Protein AF-A0A8I1QMY3-F1 (afdb_monomer)

Mean predicted aligned error: 3.5 Å

Solvent-accessible surface area (backbone atoms only — not comparable to full-atom values): 3222 Å² total; per-residue (Å²): 133,54,65,62,56,52,14,57,71,66,72,50,51,49,69,57,47,50,31,42,77,68,67,75,40,85,73,54,72,83,50,47,56,49,50,53,50,63,69,68,44,50,73,73,55,52,52,52,57,58,75,74,110

Secondary structure (DSSP, 8-state):
--HHHHHHHHTS-HHHHHHHHTTSSPPPHHHHHHHHHHHHS-HHHHHHHHHT-

Radius of gyration: 10.78 Å; Cα contacts (8 Å, |Δi|>4): 33; chains: 1; bounding box: 22×26×25 Å

Structure (mmCIF, N/CA/C/O backbone):
data_AF-A0A8I1QMY3-F1
#
_entry.id   AF-A0A8I1QMY3-F1
#
loop_
_atom_site.group_PDB
_atom_site.id
_atom_site.type_symbol
_atom_site.label_atom_id
_atom_site.label_alt_id
_atom_site.label_comp_id
_atom_site.label_asym_id
_atom_site.label_entity_id
_atom_site.label_seq_id
_atom_site.pdbx_PDB_ins_code
_atom_site.Cartn_x
_atom_site.Cartn_y
_atom_site.Cartn_z
_atom_site.occupancy
_atom_site.B_iso_or_equiv
_atom_site.auth_seq_id
_atom_site.auth_comp_id
_atom_site.auth_asym_id
_atom_site.auth_atom_id
_atom_site.pdbx_PDB_model_num
ATOM 1 N N . MET A 1 1 ? -8.035 0.664 8.617 1.00 75.62 1 MET A N 1
ATOM 2 C CA . MET A 1 1 ? -6.941 -0.214 8.166 1.00 75.62 1 MET A CA 1
ATOM 3 C C . MET A 1 1 ? -5.730 0.681 8.013 1.00 75.62 1 MET A C 1
ATOM 5 O O . MET A 1 1 ? -5.912 1.787 7.511 1.00 75.62 1 MET A O 1
ATOM 9 N N . SER A 1 2 ? -4.570 0.300 8.541 1.00 90.75 2 SER A N 1
ATOM 10 C CA . SER A 1 2 ? -3.338 1.083 8.378 1.00 90.75 2 SER A CA 1
ATOM 11 C C . SER A 1 2 ? -2.700 0.828 7.006 1.00 90.75 2 SER A C 1
ATOM 13 O O . SER A 1 2 ? -3.042 -0.140 6.324 1.00 90.75 2 SER A O 1
ATOM 15 N N . GLN A 1 3 ? -1.756 1.685 6.609 1.00 89.75 3 GLN A N 1
ATOM 16 C CA . GLN A 1 3 ? -0.995 1.514 5.366 1.00 89.75 3 GLN A CA 1
ATOM 17 C C . GLN A 1 3 ? -0.156 0.222 5.388 1.00 89.75 3 GLN A C 1
ATOM 19 O O . GLN A 1 3 ? -0.052 -0.464 4.380 1.00 89.75 3 GLN A O 1
ATOM 24 N N . GLU A 1 4 ? 0.371 -0.165 6.553 1.00 92.06 4 GLU A N 1
ATOM 25 C CA . GLU A 1 4 ? 1.051 -1.452 6.774 1.00 92.06 4 GLU A CA 1
ATOM 26 C C . GLU A 1 4 ? 0.139 -2.646 6.508 1.00 92.06 4 GLU A C 1
ATOM 28 O O . GLU A 1 4 ? 0.515 -3.557 5.776 1.00 92.06 4 GLU A O 1
ATOM 33 N N . GLN A 1 5 ? -1.084 -2.609 7.033 1.00 91.88 5 GLN A N 1
ATOM 34 C CA . GLN A 1 5 ? -2.068 -3.670 6.826 1.00 91.88 5 GLN A CA 1
ATOM 35 C C . GLN A 1 5 ? -2.483 -3.773 5.356 1.00 91.88 5 GLN A C 1
ATOM 37 O O . GLN A 1 5 ? -2.564 -4.865 4.810 1.00 91.88 5 GLN A O 1
ATOM 42 N N . MET A 1 6 ? -2.699 -2.644 4.679 1.00 91.75 6 MET A N 1
ATOM 43 C CA . MET A 1 6 ? -3.004 -2.658 3.246 1.00 91.75 6 MET A CA 1
ATOM 44 C C . MET A 1 6 ? -1.822 -3.192 2.424 1.00 91.75 6 MET A C 1
ATOM 46 O O . MET A 1 6 ? -2.012 -3.993 1.513 1.00 91.75 6 MET A O 1
ATOM 50 N N . ALA A 1 7 ? -0.594 -2.800 2.760 1.00 92.81 7 ALA A N 1
ATOM 51 C CA . ALA A 1 7 ? 0.599 -3.299 2.088 1.00 92.81 7 ALA A CA 1
ATOM 52 C C . ALA A 1 7 ? 0.760 -4.818 2.275 1.00 92.81 7 ALA A C 1
ATOM 54 O O . ALA A 1 7 ? 1.034 -5.525 1.304 1.00 92.81 7 ALA A O 1
ATOM 55 N N . GLN A 1 8 ? 0.499 -5.327 3.483 1.00 92.69 8 GLN A N 1
ATOM 56 C C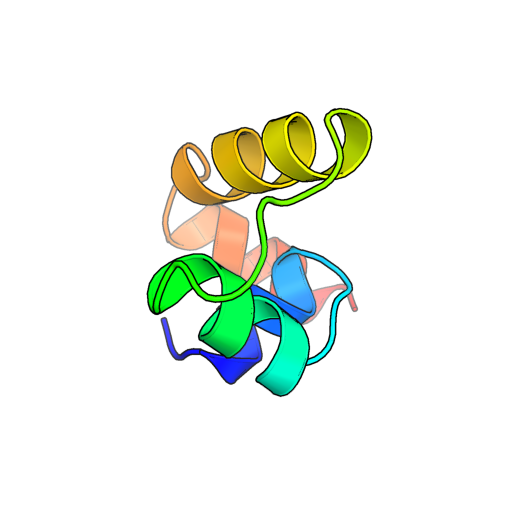A . GLN A 1 8 ? 0.501 -6.759 3.785 1.00 92.69 8 GLN A CA 1
ATOM 57 C C . GLN A 1 8 ? -0.579 -7.510 2.994 1.00 92.69 8 GLN A C 1
ATOM 59 O O . GLN A 1 8 ? -0.276 -8.528 2.377 1.00 92.69 8 GLN A O 1
ATOM 64 N N . LEU A 1 9 ? -1.802 -6.973 2.928 1.00 91.31 9 LEU A N 1
ATOM 65 C CA . LEU A 1 9 ? -2.909 -7.551 2.156 1.00 91.31 9 LEU A CA 1
ATOM 66 C C . LEU A 1 9 ? -2.588 -7.639 0.654 1.00 91.31 9 LEU A C 1
ATOM 68 O O . LEU A 1 9 ? -2.931 -8.611 -0.014 1.00 91.31 9 LEU A O 1
ATOM 72 N N . LEU A 1 10 ? -1.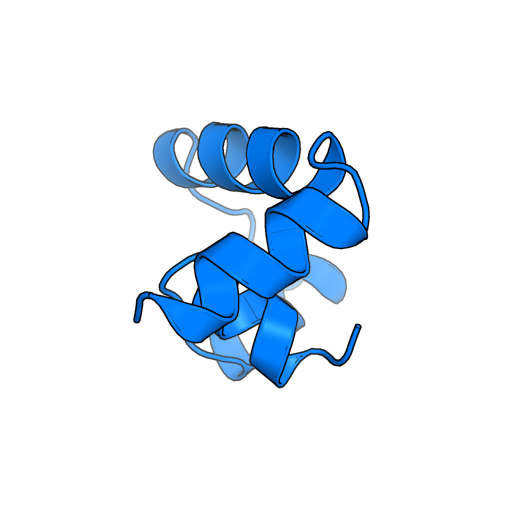895 -6.631 0.125 1.00 90.81 10 LEU A N 1
ATOM 73 C CA . LEU A 1 10 ? -1.466 -6.575 -1.273 1.00 90.81 10 LEU A CA 1
ATOM 74 C C . LEU A 1 10 ? -0.173 -7.364 -1.545 1.00 90.81 10 LEU A C 1
ATOM 76 O O . LEU A 1 10 ? 0.197 -7.551 -2.709 1.00 90.81 10 LEU A O 1
ATOM 80 N N . GLY A 1 11 ? 0.520 -7.827 -0.499 1.00 91.00 11 GLY A N 1
ATOM 81 C CA . GLY A 1 11 ? 1.813 -8.504 -0.602 1.00 91.00 11 GLY A CA 1
ATOM 82 C C . GLY A 1 11 ? 2.930 -7.598 -1.133 1.00 91.00 11 GLY A C 1
ATOM 83 O O . GLY A 1 11 ? 3.795 -8.057 -1.880 1.00 91.00 11 GLY A O 1
ATOM 84 N N . ILE A 1 12 ? 2.892 -6.305 -0.803 1.00 92.75 12 ILE A N 1
ATOM 85 C CA . ILE A 1 12 ? 3.877 -5.296 -1.221 1.00 92.75 12 ILE A CA 1
ATOM 86 C C . ILE A 1 12 ? 4.475 -4.574 -0.011 1.00 92.75 12 ILE A C 1
ATOM 88 O O . ILE A 1 12 ? 3.995 -4.691 1.110 1.00 92.75 12 ILE A O 1
ATOM 92 N N . SER A 1 13 ? 5.529 -3.786 -0.236 1.00 94.69 13 SER A N 1
ATOM 93 C CA . SER A 1 13 ? 6.067 -2.918 0.816 1.00 94.69 13 SER A CA 1
ATOM 94 C C . SER A 1 13 ? 5.170 -1.699 1.058 1.00 94.69 13 SER A C 1
ATOM 96 O O . SER A 1 13 ? 4.540 -1.184 0.130 1.00 94.69 13 SER A O 1
ATOM 98 N N . THR A 1 14 ? 5.180 -1.172 2.283 1.00 94.75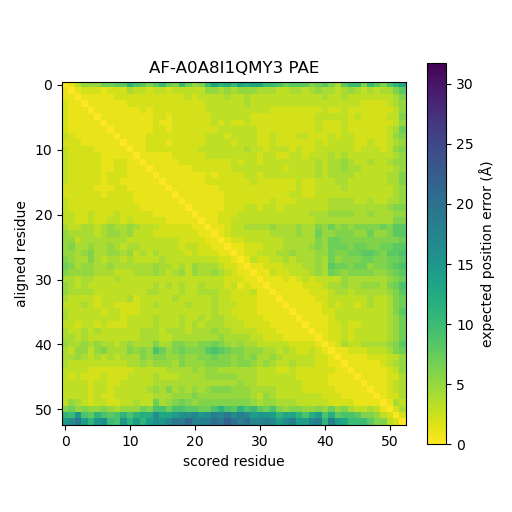 14 THR A N 1
ATOM 99 C CA . THR A 1 14 ? 4.526 0.102 2.632 1.00 94.75 14 THR A CA 1
ATOM 100 C C . THR A 1 14 ? 5.006 1.264 1.771 1.00 94.75 14 THR A C 1
ATOM 102 O O . THR A 1 14 ? 4.201 2.085 1.342 1.00 94.75 14 THR A O 1
ATOM 105 N N . LEU A 1 15 ? 6.300 1.300 1.437 1.00 95.12 15 LEU A N 1
ATOM 106 C CA . LEU A 1 15 ? 6.866 2.299 0.530 1.00 95.12 15 LEU A CA 1
ATOM 107 C C . LEU A 1 15 ? 6.280 2.192 -0.886 1.00 95.12 15 LEU A C 1
ATOM 109 O O . LEU A 1 15 ? 6.025 3.209 -1.527 1.00 95.12 15 LEU A O 1
ATOM 113 N N . SER A 1 16 ? 6.081 0.972 -1.391 1.00 93.19 16 SER A N 1
ATOM 114 C CA . SER A 1 16 ? 5.449 0.745 -2.696 1.00 93.19 16 SER A CA 1
ATOM 115 C C . SER A 1 16 ? 4.007 1.237 -2.699 1.00 93.19 16 SER A C 1
ATOM 117 O O . SER A 1 16 ? 3.620 1.934 -3.634 1.00 93.19 16 SER A O 1
ATOM 119 N N . LEU A 1 17 ? 3.252 0.927 -1.642 1.00 93.50 17 LEU A N 1
ATOM 120 C CA . LEU A 1 17 ? 1.880 1.399 -1.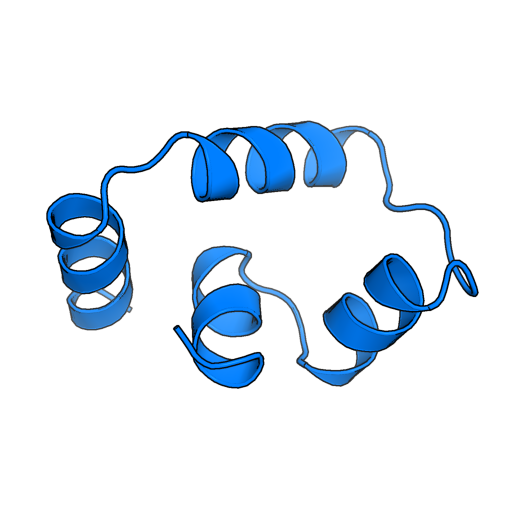484 1.00 93.50 17 LEU A CA 1
ATOM 121 C C . LEU A 1 17 ? 1.820 2.931 -1.433 1.00 93.50 17 LEU A C 1
ATOM 123 O O . LEU A 1 17 ? 1.071 3.538 -2.193 1.00 93.50 17 LEU A O 1
ATOM 127 N N . TRP A 1 18 ? 2.686 3.564 -0.637 1.00 94.81 18 TRP A N 1
ATOM 128 C CA . TRP A 1 18 ? 2.777 5.022 -0.571 1.00 94.81 18 TRP A CA 1
ATOM 129 C C . TRP A 1 18 ? 3.076 5.655 -1.938 1.00 94.81 18 TRP A C 1
ATOM 131 O O . TRP A 1 18 ? 2.478 6.669 -2.294 1.00 94.81 18 TRP A O 1
ATOM 141 N N . LYS A 1 19 ? 3.969 5.063 -2.744 1.00 94.75 19 LYS A N 1
ATOM 142 C CA . LYS A 1 19 ? 4.271 5.560 -4.100 1.00 94.75 19 LYS A CA 1
ATOM 143 C C . LYS A 1 19 ? 3.075 5.476 -5.046 1.00 94.75 19 LYS A C 1
ATOM 145 O O . LYS A 1 19 ? 2.972 6.304 -5.949 1.00 94.75 19 LYS A O 1
ATOM 150 N N . TRP A 1 20 ? 2.201 4.489 -4.866 1.00 92.38 20 TRP A N 1
ATOM 151 C CA . TRP A 1 20 ? 0.969 4.373 -5.647 1.00 92.38 20 TRP A CA 1
ATOM 152 C C . TRP A 1 20 ? -0.056 5.418 -5.209 1.00 92.38 20 TRP A C 1
ATOM 154 O O . TRP A 1 20 ? -0.583 6.139 -6.049 1.00 92.38 20 TRP A O 1
ATOM 164 N N . GLU A 1 21 ? -0.274 5.555 -3.901 1.00 89.94 21 GLU A N 1
ATOM 165 C CA . GLU A 1 21 ? -1.226 6.513 -3.319 1.00 89.94 21 GLU A CA 1
ATOM 166 C C . GLU A 1 21 ? -0.837 7.973 -3.589 1.00 89.94 21 GLU A C 1
ATOM 168 O O . GLU A 1 21 ? -1.696 8.820 -3.817 1.00 89.94 21 GLU A O 1
ATOM 173 N N . SER A 1 22 ? 0.466 8.268 -3.607 1.00 93.94 22 SER A N 1
ATOM 174 C CA . SER A 1 22 ? 1.013 9.592 -3.941 1.00 93.94 22 SER A CA 1
ATOM 175 C C . SER A 1 22 ? 1.173 9.836 -5.444 1.00 93.94 22 SER A C 1
ATOM 177 O O . SER A 1 22 ? 1.750 10.850 -5.841 1.00 93.94 22 SER A O 1
ATOM 179 N N . CYS A 1 23 ? 0.693 8.915 -6.286 1.00 91.50 23 CYS A N 1
ATOM 180 C CA . CYS A 1 23 ? 0.798 8.975 -7.745 1.00 91.50 23 CYS A CA 1
ATOM 181 C C . CYS A 1 23 ? 2.239 9.088 -8.285 1.00 91.50 23 CYS A C 1
ATOM 183 O O . CYS A 1 23 ? 2.436 9.476 -9.435 1.00 91.50 23 CYS A O 1
ATOM 185 N N . GLN A 1 24 ? 3.258 8.732 -7.496 1.00 93.88 24 GLN A N 1
ATOM 186 C CA . GLN A 1 24 ? 4.652 8.716 -7.954 1.00 93.88 24 GLN A CA 1
ATOM 187 C C . GLN A 1 24 ? 4.944 7.553 -8.904 1.00 93.88 24 GLN A C 1
ATOM 189 O O . GLN A 1 24 ? 5.842 7.646 -9.741 1.00 93.88 24 GLN A O 1
ATOM 194 N N . VAL A 1 25 ? 4.228 6.435 -8.752 1.00 93.38 25 VAL A N 1
ATOM 195 C CA . VAL A 1 25 ? 4.398 5.233 -9.574 1.00 93.38 25 VAL A CA 1
ATOM 196 C C . VAL A 1 25 ? 3.037 4.638 -9.900 1.00 93.38 25 VAL A C 1
ATOM 198 O O . VAL A 1 25 ? 2.250 4.355 -9.002 1.00 93.38 25 VAL A O 1
ATOM 201 N N . THR A 1 26 ? 2.794 4.361 -11.180 1.00 87.75 26 THR A N 1
ATOM 202 C CA . THR A 1 26 ? 1.627 3.584 -11.608 1.00 87.75 26 THR A CA 1
ATOM 203 C C . THR A 1 26 ? 1.863 2.089 -11.336 1.00 87.75 26 THR A C 1
ATOM 205 O O . THR A 1 26 ? 2.887 1.548 -11.770 1.00 87.75 26 THR A O 1
ATOM 208 N N . PRO A 1 27 ? 0.951 1.394 -10.630 1.00 88.75 27 PRO A N 1
ATOM 209 C CA . PRO A 1 27 ? 1.039 -0.048 -10.425 1.00 88.75 27 PRO A CA 1
ATOM 210 C C . PRO A 1 27 ? 1.028 -0.798 -11.760 1.00 88.75 27 PRO A C 1
ATOM 212 O O . PRO A 1 27 ? 0.406 -0.370 -12.731 1.00 88.75 27 PRO A O 1
ATOM 215 N N . ARG A 1 28 ? 1.671 -1.969 -11.804 1.00 90.62 28 ARG A N 1
ATOM 216 C CA . ARG A 1 28 ? 1.519 -2.878 -12.951 1.00 90.62 28 ARG A CA 1
ATOM 217 C C . ARG A 1 28 ? 0.082 -3.394 -13.015 1.00 90.62 28 ARG A C 1
ATOM 219 O O . ARG A 1 28 ? -0.552 -3.556 -11.976 1.00 90.62 28 ARG A O 1
ATOM 226 N N . THR A 1 29 ? -0.389 -3.761 -14.204 1.00 87.56 29 THR A N 1
ATOM 227 C CA . THR A 1 29 ? -1.751 -4.287 -14.403 1.00 87.56 29 THR A CA 1
ATOM 228 C C . THR A 1 29 ? -2.081 -5.463 -13.481 1.00 87.56 29 THR A C 1
ATOM 230 O O . THR A 1 29 ? -3.129 -5.463 -12.848 1.00 87.56 29 THR A O 1
ATOM 233 N N . SER A 1 30 ? -1.147 -6.401 -13.294 1.00 85.44 30 SER A N 1
ATOM 234 C CA . SER A 1 30 ? -1.325 -7.545 -12.383 1.00 85.44 30 SER A CA 1
ATOM 235 C C . SER A 1 30 ? -1.487 -7.159 -10.906 1.00 85.44 30 SER A C 1
ATOM 237 O O . SER A 1 30 ? -2.017 -7.931 -10.113 1.00 85.44 30 SER A O 1
ATOM 239 N N . MET A 1 31 ? -1.019 -5.971 -10.519 1.00 89.38 31 MET A N 1
ATOM 240 C CA . MET A 1 31 ? -1.192 -5.423 -9.176 1.00 89.38 31 MET A CA 1
ATOM 241 C C . MET A 1 31 ? -2.460 -4.580 -9.042 1.00 89.38 31 MET A C 1
ATOM 243 O O . MET A 1 31 ? -3.008 -4.506 -7.946 1.00 89.38 31 MET A O 1
ATOM 247 N N . LEU A 1 32 ? -2.945 -3.978 -10.133 1.00 89.06 32 LEU A N 1
ATOM 248 C CA . LEU A 1 32 ? -4.218 -3.254 -10.131 1.00 89.06 32 LEU A CA 1
ATOM 249 C C . LEU A 1 32 ? -5.374 -4.190 -9.781 1.00 89.06 32 LEU A C 1
ATOM 251 O O . LEU A 1 32 ? -6.184 -3.848 -8.928 1.00 89.06 32 LEU A O 1
ATOM 255 N N . GLU A 1 33 ? -5.409 -5.389 -10.364 1.00 88.06 33 GLU A N 1
ATOM 256 C CA . GLU A 1 33 ? -6.433 -6.393 -10.044 1.00 88.06 33 GLU A CA 1
ATOM 257 C C . GLU A 1 33 ? -6.446 -6.730 -8.548 1.00 88.06 33 GLU A C 1
ATOM 259 O O . GLU A 1 33 ? -7.491 -6.659 -7.905 1.00 88.06 33 GLU A O 1
ATOM 264 N N . ARG A 1 34 ? -5.274 -7.000 -7.958 1.00 87.19 34 ARG A N 1
ATOM 265 C CA . ARG A 1 34 ? -5.151 -7.257 -6.513 1.00 87.19 34 ARG A CA 1
ATOM 266 C C . ARG A 1 34 ? -5.585 -6.066 -5.668 1.00 87.19 34 ARG A C 1
ATOM 268 O O . ARG A 1 34 ? -6.214 -6.256 -4.633 1.00 87.19 34 ARG A O 1
ATOM 275 N N . HIS A 1 35 ? -5.255 -4.854 -6.107 1.00 88.00 35 HIS A N 1
ATOM 276 C CA . HIS A 1 35 ? -5.651 -3.630 -5.426 1.00 88.00 35 HIS A CA 1
ATOM 277 C C . HIS A 1 35 ? -7.168 -3.451 -5.405 1.00 88.00 35 HIS A C 1
ATOM 279 O O . HIS A 1 35 ? -7.733 -3.187 -4.346 1.00 88.00 35 HIS A O 1
ATOM 285 N N . PHE A 1 36 ? -7.838 -3.665 -6.537 1.00 89.06 36 PHE A N 1
ATOM 286 C CA . PHE A 1 36 ? -9.295 -3.595 -6.595 1.00 89.06 36 PHE A CA 1
ATOM 287 C C . PHE A 1 36 ? -9.961 -4.692 -5.767 1.00 89.06 36 PHE A C 1
ATOM 289 O O . PHE A 1 36 ? -10.893 -4.385 -5.033 1.00 89.06 36 PHE A O 1
ATOM 296 N N . VAL A 1 37 ? -9.443 -5.925 -5.793 1.00 89.50 37 VAL A N 1
ATOM 297 C CA . VAL A 1 37 ? -9.937 -7.007 -4.924 1.00 89.50 37 VAL A CA 1
ATOM 298 C C . VAL A 1 37 ? -9.811 -6.619 -3.449 1.00 89.50 37 VAL A C 1
ATOM 300 O O . VAL A 1 37 ? -10.781 -6.714 -2.709 1.00 89.50 37 VAL A O 1
ATOM 303 N N . ALA A 1 38 ? -8.653 -6.108 -3.025 1.00 88.38 38 ALA A N 1
ATOM 304 C CA . ALA A 1 38 ? -8.436 -5.670 -1.647 1.00 88.38 38 ALA A CA 1
ATOM 305 C C . ALA A 1 38 ? -9.346 -4.501 -1.220 1.00 88.38 38 ALA A C 1
ATOM 307 O O . ALA A 1 38 ? -9.687 -4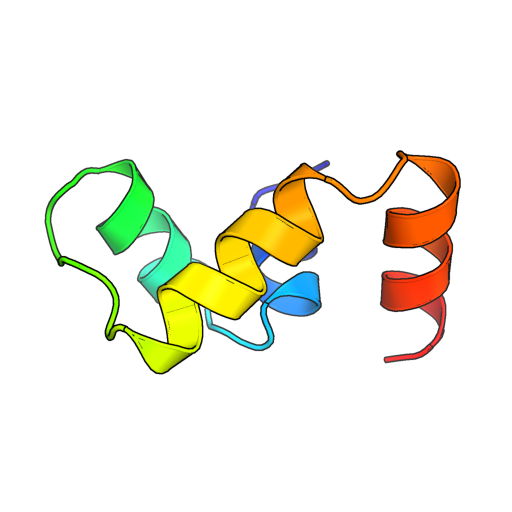.395 -0.044 1.00 88.38 38 ALA A O 1
ATOM 308 N N . MET A 1 39 ? -9.730 -3.623 -2.153 1.00 87.44 39 MET A N 1
ATOM 309 C CA . MET A 1 39 ? -10.683 -2.537 -1.892 1.00 87.44 39 MET A CA 1
ATOM 310 C C . MET A 1 39 ? -12.141 -3.007 -1.860 1.00 87.44 39 MET A C 1
ATOM 312 O O . MET A 1 39 ? -12.949 -2.391 -1.167 1.00 87.44 39 MET A O 1
ATOM 316 N N . ASP A 1 40 ? -12.470 -4.072 -2.590 1.00 91.06 40 ASP A N 1
ATOM 317 C CA . ASP A 1 40 ? -13.806 -4.676 -2.616 1.00 91.06 40 ASP A CA 1
ATOM 318 C C . ASP A 1 40 ? -14.047 -5.611 -1.414 1.00 91.06 40 ASP A C 1
ATOM 320 O O . ASP A 1 40 ? -15.184 -5.812 -0.983 1.00 91.06 40 ASP A O 1
ATOM 324 N N . MET A 1 41 ? -12.973 -6.130 -0.803 1.00 88.62 41 MET A N 1
ATOM 325 C CA . MET A 1 41 ? -13.045 -6.926 0.423 1.00 88.62 41 MET A CA 1
ATOM 326 C C . MET A 1 41 ? -13.745 -6.162 1.552 1.00 88.62 41 MET A C 1
ATOM 328 O O . MET A 1 41 ? -13.354 -5.066 1.968 1.00 88.62 41 MET A O 1
ATOM 332 N N . GLY A 1 42 ? -14.750 -6.801 2.152 1.00 90.56 42 GLY A N 1
ATOM 333 C CA . GLY A 1 42 ? -15.375 -6.276 3.359 1.00 90.56 42 GLY A CA 1
ATOM 334 C C . GLY A 1 42 ? -14.380 -6.239 4.525 1.00 90.56 42 GLY A C 1
ATOM 335 O O . GLY A 1 42 ? -13.494 -7.085 4.632 1.00 90.56 42 GLY A O 1
ATOM 336 N N . LYS A 1 43 ? -14.568 -5.320 5.485 1.00 87.62 43 LYS A N 1
ATOM 337 C CA . LYS A 1 43 ? -13.669 -5.168 6.652 1.00 87.62 43 LYS A CA 1
ATOM 338 C C . LYS A 1 43 ? -13.312 -6.514 7.303 1.00 87.62 43 LYS A C 1
ATOM 340 O O . LYS A 1 43 ? -12.143 -6.792 7.516 1.00 87.62 43 LYS A O 1
ATOM 345 N N . ARG A 1 44 ? -14.310 -7.355 7.603 1.00 90.19 44 ARG A N 1
ATOM 346 C CA . ARG A 1 44 ? -14.113 -8.671 8.250 1.00 90.19 44 ARG A CA 1
ATOM 347 C C . ARG A 1 44 ? -13.284 -9.645 7.411 1.00 90.19 44 ARG A C 1
ATOM 349 O O . ARG A 1 44 ? -12.558 -10.452 7.976 1.00 90.19 44 ARG A O 1
ATOM 356 N N . GLU A 1 45 ? -13.418 -9.582 6.096 1.00 90.12 45 GLU A N 1
ATOM 357 C CA . GLU A 1 45 ? -12.687 -10.436 5.166 1.00 90.12 45 GLU A CA 1
ATOM 358 C C . GLU A 1 45 ? -11.218 -10.016 5.084 1.00 90.12 45 GLU A C 1
ATOM 360 O O . GLU A 1 45 ? -10.337 -10.856 5.237 1.00 90.12 45 GLU A O 1
ATOM 365 N N . ALA A 1 46 ? -10.961 -8.709 4.979 1.00 89.88 46 ALA A N 1
ATOM 366 C CA . ALA A 1 46 ? -9.610 -8.158 5.007 1.00 89.88 46 ALA A CA 1
ATOM 367 C C . ALA A 1 46 ? -8.866 -8.510 6.310 1.00 89.88 46 ALA A C 1
ATOM 369 O O . ALA A 1 46 ? -7.705 -8.902 6.268 1.00 89.88 46 ALA A O 1
ATOM 370 N N . TRP A 1 47 ? -9.537 -8.442 7.468 1.00 90.88 47 TRP A N 1
ATOM 371 C CA . TRP A 1 47 ? -8.928 -8.852 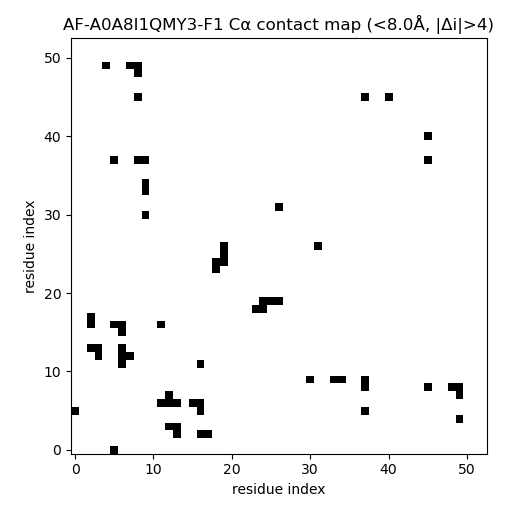8.744 1.00 90.88 47 TRP A CA 1
ATOM 372 C C . TRP A 1 47 ? -8.561 -10.336 8.775 1.00 90.88 47 TRP 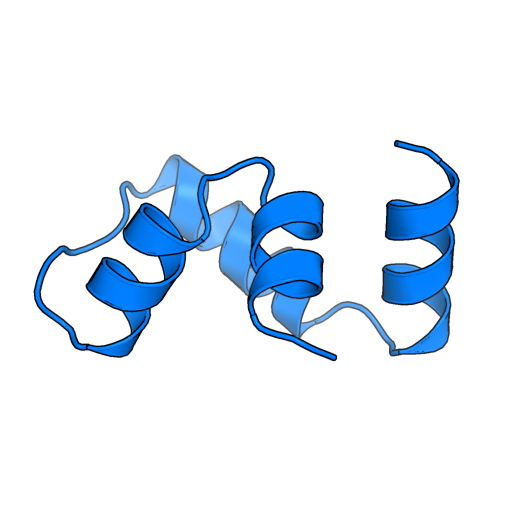A C 1
ATOM 374 O O . TRP A 1 47 ? -7.455 -10.666 9.187 1.00 90.88 47 TRP A O 1
ATOM 384 N N . ARG A 1 48 ? -9.432 -11.224 8.279 1.00 92.06 48 ARG A N 1
ATOM 385 C CA . ARG A 1 48 ? -9.104 -12.656 8.172 1.00 92.06 48 ARG A CA 1
ATOM 386 C C . ARG A 1 48 ? -7.912 -12.899 7.254 1.00 92.06 48 ARG A C 1
ATOM 388 O O . ARG A 1 48 ? -7.040 -13.693 7.585 1.00 92.06 48 ARG A O 1
ATOM 395 N N . ALA A 1 49 ? -7.858 -12.206 6.118 1.00 87.56 49 ALA A N 1
ATOM 396 C CA . ALA A 1 49 ? -6.740 -12.323 5.190 1.00 87.56 49 ALA A CA 1
ATOM 397 C C . ALA A 1 49 ? -5.408 -11.908 5.839 1.00 87.56 49 ALA A C 1
ATOM 399 O O . ALA A 1 49 ? -4.393 -12.537 5.572 1.00 87.56 49 ALA A O 1
ATOM 400 N N . LEU A 1 50 ? -5.417 -10.919 6.739 1.00 87.44 50 LEU A N 1
ATOM 401 C CA . LEU A 1 50 ? -4.234 -10.493 7.496 1.00 87.44 50 LEU A CA 1
ATOM 402 C C . LEU A 1 50 ? -3.831 -11.457 8.618 1.00 87.44 50 LEU A C 1
ATOM 404 O O . LEU A 1 50 ? -2.650 -11.562 8.918 1.00 87.44 50 LEU A O 1
ATOM 408 N N . GLU A 1 51 ? -4.786 -12.160 9.229 1.00 83.88 51 GLU A N 1
ATOM 409 C CA . GLU A 1 51 ? -4.520 -13.175 10.263 1.00 83.88 51 GLU A CA 1
ATOM 410 C C . GLU A 1 51 ? -3.911 -14.469 9.698 1.00 83.88 51 GLU A C 1
ATOM 412 O O . GLU A 1 51 ? -3.362 -15.271 10.451 1.00 83.88 51 GLU A O 1
ATOM 417 N N . THR A 1 52 ? -4.028 -14.691 8.385 1.00 69.81 52 THR A N 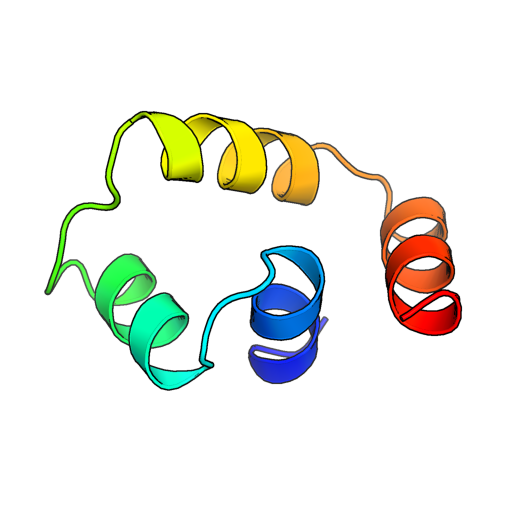1
ATOM 418 C CA . THR A 1 52 ? -3.597 -15.935 7.718 1.00 69.81 52 THR A CA 1
ATOM 419 C C . THR A 1 52 ? -2.204 -15.823 7.070 1.00 69.81 52 THR A C 1
ATOM 421 O O . THR A 1 52 ? -1.733 -16.794 6.478 1.00 69.81 52 THR A O 1
ATOM 424 N N . VAL A 1 53 ? -1.555 -14.654 7.152 1.00 57.53 53 VAL A N 1
ATOM 425 C CA . VAL A 1 53 ? -0.213 -14.358 6.602 1.00 57.53 53 VAL A CA 1
ATOM 426 C C . VAL A 1 53 ? 0.829 -14.417 7.707 1.00 57.53 53 VAL A C 1
ATOM 428 O O . VAL A 1 53 ? 1.879 -15.053 7.471 1.00 57.53 53 VAL A O 1
#

pLDDT: mean 89.29, std 6.13, range [57.53, 95.12]

Foldseek 3Di:
DDLCLLCVQLVHDSVVSVCCVVVVDPDDPVSVVSNVVCVVDDPVRSVVSSVVD

Sequence (53 aa):
MSQEQMAQLLGISTLSLWKWESCQVTPRTSMLERHFVAMDMGKREAWRALETV

Nearest PDB structures (foldseek):
  3g5g-assembly5_I  TM=6.901E-01  e=5.873E-01  Enterobacter sp. RFL1396
  4iwr-assembly1_B  TM=6.755E-01  e=6.240E-01  Enterobacter sp. RFL1396
  3g5g-assembly5_J  TM=6.880E-01  e=7.485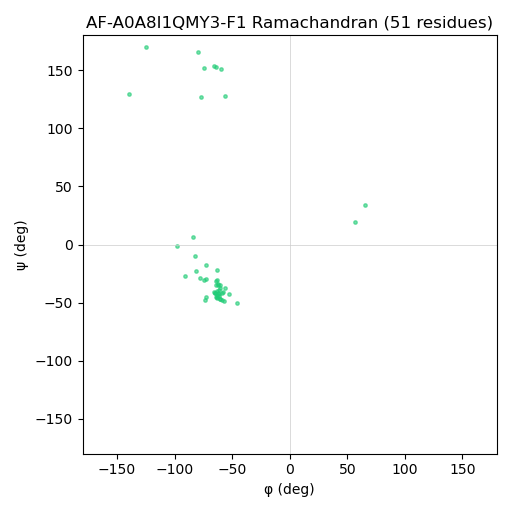E-01  Enterobacter sp. RFL1396
  4i6u-assembly2_C  TM=6.596E-01  e=6.630E-01  Enterobacter sp. RFL1396
  4i6t-assembly1_A  TM=6.931E-01  e=1.077E+00  Enterobacter sp. RFL1396